Protein AF-A0A352RYG7-F1 (afdb_monomer_lite)

Structure (mmCIF, N/CA/C/O backbone):
data_AF-A0A352RYG7-F1
#
_entry.id   AF-A0A352RYG7-F1
#
loop_
_atom_site.group_PDB
_atom_site.id
_atom_site.type_symbol
_atom_site.label_atom_id
_atom_site.label_alt_id
_atom_site.label_comp_id
_atom_site.label_asym_id
_atom_site.label_entity_id
_atom_site.label_seq_id
_atom_site.pdbx_PDB_ins_code
_atom_site.Cartn_x
_atom_site.Cartn_y
_atom_site.Cartn_z
_atom_site.occupancy
_atom_site.B_iso_or_equiv
_atom_site.auth_seq_id
_atom_site.auth_comp_id
_atom_site.auth_asym_id
_atom_site.auth_atom_id
_atom_site.pdbx_PDB_model_num
ATOM 1 N N . ILE A 1 1 ? -10.561 -4.133 -9.720 1.00 83.88 1 ILE A N 1
ATOM 2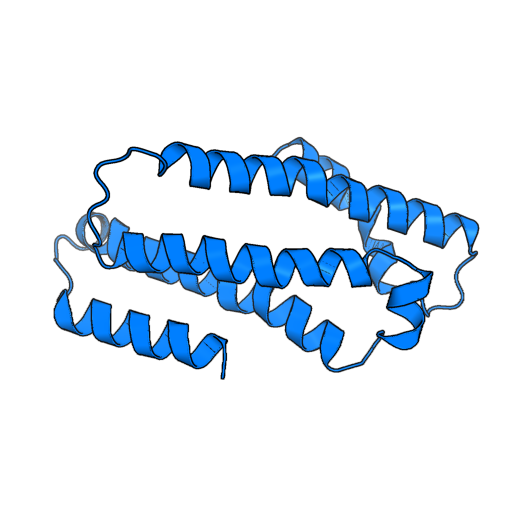 C CA . ILE A 1 1 ? -9.833 -5.382 -9.369 1.00 83.88 1 ILE A CA 1
ATOM 3 C C . ILE A 1 1 ? -9.574 -6.214 -10.618 1.00 83.88 1 ILE A C 1
ATOM 5 O O . ILE A 1 1 ? -8.413 -6.456 -10.894 1.00 83.88 1 ILE A O 1
ATOM 9 N N . LEU A 1 2 ? -10.599 -6.545 -11.417 1.00 92.12 2 LEU A N 1
ATOM 10 C CA . LEU A 1 2 ? -10.428 -7.303 -12.670 1.00 92.12 2 LEU A CA 1
ATOM 11 C C . LEU A 1 2 ? -9.387 -6.697 -13.625 1.00 92.12 2 LEU A C 1
ATOM 13 O O . LEU A 1 2 ? -8.491 -7.408 -14.052 1.00 92.12 2 LEU A O 1
ATOM 17 N N . ALA A 1 3 ? -9.433 -5.382 -13.876 1.00 91.56 3 ALA A N 1
ATOM 18 C CA . ALA A 1 3 ? -8.436 -4.710 -14.719 1.00 91.56 3 ALA A CA 1
ATOM 19 C C . ALA A 1 3 ? -6.991 -4.903 -14.213 1.00 91.56 3 ALA A C 1
ATOM 21 O O . ALA A 1 3 ? -6.107 -5.220 -14.996 1.00 91.56 3 ALA A O 1
ATOM 22 N N . ILE A 1 4 ? -6.764 -4.777 -12.898 1.00 93.19 4 ILE A N 1
ATOM 23 C CA . ILE A 1 4 ? -5.445 -5.000 -12.280 1.00 93.19 4 ILE A CA 1
ATOM 24 C C . ILE A 1 4 ? -5.043 -6.473 -12.409 1.00 93.19 4 ILE A C 1
ATOM 26 O O . ILE A 1 4 ? -3.912 -6.760 -12.775 1.00 93.19 4 ILE A O 1
ATOM 30 N N . GLY A 1 5 ? -5.966 -7.404 -12.147 1.00 93.88 5 GLY A N 1
ATOM 31 C CA . GLY A 1 5 ? -5.692 -8.839 -12.241 1.00 93.88 5 GLY A CA 1
ATOM 32 C C . GLY A 1 5 ? -5.321 -9.273 -13.658 1.00 93.88 5 GLY A C 1
ATOM 33 O O . GLY A 1 5 ? -4.336 -9.979 -13.831 1.00 93.88 5 GLY A O 1
ATOM 34 N N . VAL A 1 6 ? -6.029 -8.785 -14.679 1.00 93.25 6 VAL A N 1
ATOM 35 C CA . VAL A 1 6 ? -5.688 -9.075 -16.081 1.00 93.25 6 VAL A CA 1
ATOM 36 C C . VAL A 1 6 ? -4.349 -8.442 -16.457 1.00 93.25 6 VAL A C 1
ATOM 38 O O . VAL A 1 6 ? -3.496 -9.127 -17.005 1.00 93.25 6 VAL A O 1
ATOM 41 N N . LEU A 1 7 ? -4.115 -7.168 -16.127 1.00 92.69 7 LEU A N 1
ATOM 42 C CA . LEU A 1 7 ? -2.848 -6.500 -16.450 1.00 92.69 7 LEU A CA 1
ATOM 43 C C . LEU A 1 7 ? -1.645 -7.094 -15.704 1.00 92.69 7 LEU A C 1
ATOM 45 O O . LEU A 1 7 ? -0.537 -7.068 -16.232 1.00 92.69 7 LEU A O 1
ATOM 49 N N . SER A 1 8 ? -1.837 -7.666 -14.511 1.00 92.88 8 SER A N 1
ATOM 50 C CA . SER A 1 8 ? -0.737 -8.223 -13.711 1.00 92.88 8 SER A CA 1
ATOM 51 C C . SER A 1 8 ? 0.022 -9.363 -14.399 1.00 92.88 8 SER A C 1
ATOM 53 O O . SER A 1 8 ? 1.177 -9.612 -14.061 1.00 92.88 8 SER A O 1
ATOM 55 N N . VAL A 1 9 ? -0.572 -10.006 -15.411 1.00 94.50 9 VAL A N 1
ATOM 56 C CA . VAL A 1 9 ? 0.102 -11.060 -16.183 1.00 94.50 9 VAL A CA 1
ATOM 57 C C . VAL A 1 9 ? 1.029 -10.511 -17.266 1.00 94.50 9 VAL A C 1
ATOM 59 O O . VAL A 1 9 ? 1.730 -11.305 -17.872 1.00 94.50 9 VAL A O 1
ATOM 62 N N . VAL A 1 10 ? 1.049 -9.192 -17.522 1.00 94.25 10 VAL A N 1
ATOM 63 C CA . VAL A 1 10 ? 1.831 -8.530 -18.593 1.00 94.25 10 VAL A CA 1
ATOM 64 C C . VAL A 1 10 ? 2.725 -7.386 -18.098 1.00 94.25 10 VAL A C 1
ATOM 66 O O . VAL A 1 10 ? 3.015 -6.447 -18.839 1.00 94.25 10 VAL A O 1
ATOM 69 N N . VAL A 1 11 ? 3.173 -7.450 -16.840 1.00 96.69 11 VAL A N 1
ATOM 70 C CA . VAL A 1 11 ? 4.036 -6.411 -16.241 1.00 96.69 11 VAL A CA 1
ATOM 71 C C . VAL A 1 11 ? 5.351 -6.923 -15.665 1.00 96.69 11 VAL A C 1
ATOM 73 O O . VAL A 1 11 ? 6.233 -6.121 -15.406 1.00 96.69 11 VAL A O 1
ATOM 76 N N . TRP A 1 12 ? 5.534 -8.237 -15.520 1.00 95.69 12 TRP A N 1
ATOM 77 C CA . TRP A 1 12 ? 6.654 -8.834 -14.775 1.00 95.69 12 TRP A CA 1
ATOM 78 C C . TRP A 1 12 ? 8.050 -8.328 -15.185 1.00 95.69 12 TRP A C 1
ATOM 80 O O . TRP A 1 12 ? 8.941 -8.228 -14.343 1.00 95.69 12 TRP A O 1
ATOM 90 N N . ALA A 1 13 ? 8.254 -8.006 -16.468 1.00 95.75 13 ALA A N 1
ATOM 91 C CA . ALA A 1 13 ? 9.571 -7.658 -16.985 1.00 95.75 13 ALA A CA 1
ATOM 92 C C . ALA A 1 13 ? 10.062 -6.270 -16.535 1.00 95.75 13 ALA A C 1
ATOM 94 O O . ALA A 1 13 ? 11.226 -5.953 -16.776 1.00 95.75 13 ALA A O 1
ATOM 95 N N . HIS A 1 14 ? 9.248 -5.470 -15.828 1.00 96.56 14 HIS A N 1
ATOM 96 C CA . HIS A 1 14 ? 9.749 -4.244 -15.194 1.00 96.56 14 HIS A CA 1
ATOM 97 C C . HIS A 1 14 ? 10.833 -4.515 -14.141 1.00 96.56 14 HIS A C 1
ATOM 99 O O . HIS A 1 14 ? 11.660 -3.656 -13.884 1.00 96.56 14 HIS A O 1
ATOM 105 N N . HIS A 1 15 ? 10.912 -5.730 -13.588 1.00 96.25 15 HIS A N 1
ATOM 106 C CA . HIS A 1 15 ? 12.017 -6.132 -12.707 1.00 96.25 15 HIS A CA 1
ATOM 107 C C . HIS A 1 15 ? 13.308 -6.495 -13.458 1.00 96.25 15 HIS A C 1
ATOM 109 O O . HIS A 1 15 ? 14.293 -6.903 -12.847 1.00 96.25 15 HIS A O 1
ATOM 115 N N . MET A 1 16 ? 13.305 -6.402 -14.788 1.00 96.50 16 MET A N 1
ATOM 116 C CA . MET A 1 16 ? 14.401 -6.836 -15.650 1.00 96.50 16 MET A CA 1
ATOM 117 C C . MET A 1 16 ? 14.960 -5.688 -16.499 1.00 96.50 16 MET A C 1
ATOM 119 O O . MET A 1 16 ? 15.716 -5.950 -17.430 1.00 96.50 16 MET A O 1
ATOM 123 N N . PHE A 1 17 ? 14.620 -4.419 -16.234 1.00 95.44 17 PHE A N 1
ATOM 124 C CA . PHE A 1 17 ? 15.044 -3.300 -17.092 1.00 95.44 17 PHE A CA 1
ATOM 125 C C . PHE A 1 17 ? 16.569 -3.176 -17.237 1.00 95.44 17 PHE A C 1
ATOM 127 O O . PHE A 1 17 ? 17.054 -2.774 -18.293 1.00 95.44 17 PHE A O 1
ATOM 134 N N . VAL A 1 18 ? 17.333 -3.618 -16.234 1.00 95.50 18 VAL A N 1
ATOM 135 C CA . VAL A 1 18 ? 18.806 -3.657 -16.268 1.00 95.50 18 VAL A CA 1
ATOM 136 C C . VAL A 1 18 ? 19.398 -4.952 -16.843 1.00 95.50 18 VAL A C 1
ATOM 138 O O . VAL A 1 18 ? 20.614 -5.116 -16.859 1.00 95.50 18 VAL A O 1
ATOM 141 N N . SER A 1 19 ? 18.581 -5.883 -17.346 1.00 94.94 19 SER A N 1
ATOM 142 C CA . SER A 1 19 ? 19.054 -7.183 -17.851 1.00 94.94 19 SER A CA 1
ATOM 143 C C . SER A 1 19 ? 19.710 -7.123 -19.238 1.00 94.94 19 SER A C 1
ATOM 145 O O . SER A 1 19 ? 20.067 -8.165 -19.782 1.00 94.94 19 SER A O 1
ATOM 147 N N . GLY A 1 20 ? 19.786 -5.942 -19.862 1.00 92.50 20 GLY A N 1
ATOM 148 C CA . GLY A 1 20 ? 20.198 -5.785 -21.262 1.00 92.50 20 GLY A CA 1
ATOM 149 C C . GLY A 1 20 ? 19.097 -6.118 -22.278 1.00 92.50 20 GLY A C 1
ATOM 150 O O . GLY A 1 20 ? 19.399 -6.431 -23.429 1.00 92.50 20 GLY A O 1
ATOM 151 N N . MET A 1 21 ? 17.822 -6.089 -21.867 1.00 94.81 21 MET A N 1
ATOM 152 C CA . MET A 1 21 ? 16.694 -6.338 -22.771 1.00 94.81 21 MET A CA 1
ATOM 153 C C . MET A 1 21 ? 16.602 -5.302 -23.903 1.00 94.81 21 MET A C 1
ATOM 155 O O . MET A 1 21 ? 17.081 -4.176 -23.785 1.00 94.81 21 MET A O 1
ATOM 159 N N . ASN A 1 22 ? 15.925 -5.666 -24.996 1.00 94.56 22 ASN A N 1
ATOM 160 C CA . ASN A 1 22 ? 15.659 -4.734 -26.090 1.00 94.56 22 ASN A CA 1
ATOM 161 C C . ASN A 1 22 ? 14.887 -3.490 -25.576 1.00 94.56 22 ASN A C 1
ATOM 163 O O . ASN A 1 22 ? 13.850 -3.663 -24.930 1.00 94.56 22 ASN A O 1
ATOM 167 N N . PRO A 1 23 ? 15.314 -2.251 -25.897 1.00 92.31 23 PRO A N 1
ATOM 168 C CA . PRO A 1 23 ? 14.667 -1.036 -25.394 1.00 92.31 23 PRO A CA 1
ATOM 169 C C . PRO A 1 23 ? 13.172 -0.915 -25.717 1.00 92.31 23 PRO A C 1
ATOM 171 O O . PRO A 1 23 ? 12.402 -0.484 -24.863 1.00 92.31 23 PRO A O 1
ATOM 174 N N . TYR A 1 24 ? 12.726 -1.329 -26.909 1.00 93.69 24 TYR A N 1
ATOM 175 C CA . TYR A 1 24 ? 11.301 -1.291 -27.271 1.00 93.69 24 TYR A CA 1
ATOM 176 C C . TYR A 1 24 ? 10.467 -2.227 -26.397 1.00 93.69 24 TYR A C 1
ATOM 178 O O . TYR A 1 24 ? 9.341 -1.900 -26.025 1.00 93.69 24 TYR A O 1
ATOM 186 N N . PHE A 1 25 ? 11.041 -3.371 -26.031 1.00 93.31 25 PHE A N 1
ATOM 187 C CA . PHE A 1 25 ? 10.421 -4.301 -25.097 1.00 93.31 25 PHE A CA 1
ATOM 188 C C . PHE A 1 25 ? 10.347 -3.693 -23.690 1.00 93.31 25 PHE A C 1
ATOM 190 O O . PHE A 1 25 ? 9.291 -3.735 -23.063 1.00 93.31 25 PHE A O 1
ATOM 197 N N . GLY A 1 26 ? 11.414 -3.024 -23.241 1.00 93.88 26 GLY A N 1
ATOM 198 C CA . GLY A 1 26 ? 11.415 -2.262 -21.989 1.00 93.88 26 GLY A CA 1
ATOM 199 C C . GLY A 1 26 ? 10.321 -1.191 -21.946 1.00 93.88 26 GLY A C 1
ATOM 200 O O . GLY A 1 26 ? 9.549 -1.140 -20.991 1.00 93.88 26 GLY A O 1
ATOM 201 N N . PHE A 1 27 ? 10.177 -0.384 -23.002 1.00 94.00 27 PHE A N 1
ATOM 202 C CA . PHE A 1 27 ? 9.130 0.645 -23.073 1.00 94.00 27 PHE A CA 1
ATOM 203 C C . PHE A 1 27 ? 7.709 0.073 -23.106 1.00 94.00 27 PHE A C 1
ATOM 205 O O . PHE A 1 27 ? 6.800 0.670 -22.522 1.00 94.00 27 PHE A O 1
ATOM 212 N N . PHE A 1 28 ? 7.504 -1.087 -23.737 1.00 95.31 28 PHE A N 1
ATOM 213 C CA . PHE A 1 28 ? 6.223 -1.789 -23.676 1.00 95.31 28 PHE A CA 1
ATOM 214 C C . PHE A 1 28 ? 5.861 -2.141 -22.225 1.00 95.31 28 PHE A C 1
ATOM 216 O O . PHE A 1 28 ? 4.785 -1.760 -21.760 1.00 95.31 28 PHE A O 1
ATOM 223 N N . PHE A 1 29 ? 6.777 -2.774 -21.484 1.00 96.31 29 PHE A N 1
ATOM 224 C CA . PHE A 1 29 ? 6.547 -3.146 -20.082 1.00 96.31 29 PHE A CA 1
ATOM 225 C C . PHE A 1 29 ? 6.445 -1.946 -19.141 1.00 96.31 29 PHE A C 1
ATOM 227 O O . PHE A 1 29 ? 5.664 -1.981 -18.189 1.00 96.31 29 PHE A O 1
ATOM 234 N N . ALA A 1 30 ? 7.180 -0.868 -19.410 1.00 96.44 30 ALA A N 1
ATOM 235 C CA . ALA A 1 30 ? 7.024 0.394 -18.693 1.00 96.44 30 ALA A CA 1
ATOM 236 C C . ALA A 1 30 ? 5.601 0.937 -18.852 1.00 96.44 30 ALA A C 1
ATOM 238 O O . ALA A 1 30 ? 4.926 1.256 -17.875 1.00 96.44 30 ALA A O 1
ATOM 239 N N . THR A 1 31 ? 5.105 0.965 -20.090 1.00 95.75 31 THR A N 1
ATOM 240 C CA . THR A 1 31 ? 3.758 1.453 -20.394 1.00 95.75 31 THR A CA 1
ATOM 241 C C . THR A 1 31 ? 2.688 0.604 -19.709 1.00 95.75 31 THR A C 1
ATOM 243 O O . THR A 1 31 ? 1.818 1.151 -19.030 1.00 95.75 31 THR A O 1
ATOM 246 N N . THR A 1 32 ? 2.749 -0.727 -19.827 1.00 95.25 32 THR A N 1
ATOM 247 C CA . THR A 1 32 ? 1.758 -1.612 -19.188 1.00 95.25 32 THR A CA 1
ATOM 248 C C . THR A 1 32 ? 1.808 -1.523 -17.662 1.00 95.25 32 THR A C 1
ATOM 250 O O . THR A 1 32 ? 0.755 -1.500 -17.022 1.00 95.25 32 THR A O 1
ATOM 253 N N . THR A 1 33 ? 3.001 -1.392 -17.075 1.00 96.75 33 THR A N 1
ATOM 254 C CA . THR A 1 33 ? 3.188 -1.205 -15.626 1.00 96.75 33 THR A CA 1
ATOM 255 C C . THR A 1 33 ? 2.573 0.109 -15.147 1.00 96.75 33 THR A C 1
ATOM 257 O O . THR A 1 33 ? 1.812 0.115 -14.180 1.00 96.75 33 THR A O 1
ATOM 260 N N . LEU A 1 34 ? 2.816 1.217 -15.851 1.00 96.38 34 LEU A N 1
ATOM 261 C CA . LEU A 1 34 ? 2.267 2.525 -15.484 1.00 96.38 34 LEU A CA 1
ATOM 262 C C . LEU A 1 34 ? 0.740 2.590 -15.649 1.00 96.38 34 LEU A C 1
ATOM 264 O O . LEU A 1 34 ? 0.071 3.250 -14.855 1.00 96.38 34 LEU A O 1
ATOM 268 N N . ILE A 1 35 ? 0.155 1.857 -16.603 1.00 96.25 35 ILE A N 1
ATOM 269 C CA . ILE A 1 35 ? -1.309 1.774 -16.753 1.00 96.25 35 ILE A CA 1
ATOM 270 C C . ILE A 1 35 ? -1.973 1.172 -15.503 1.00 96.25 35 ILE A C 1
ATOM 272 O O . ILE A 1 35 ? -3.079 1.594 -15.159 1.00 96.25 35 ILE A O 1
ATOM 276 N N . ILE A 1 36 ? -1.318 0.257 -14.771 1.00 96.31 36 ILE A N 1
ATOM 277 C CA . ILE A 1 36 ? -1.858 -0.311 -13.514 1.00 96.31 36 ILE A CA 1
ATOM 278 C C . ILE A 1 36 ? -2.089 0.772 -12.446 1.00 96.31 36 ILE A C 1
ATOM 280 O O . ILE A 1 36 ? -2.977 0.622 -11.593 1.00 96.31 36 ILE A O 1
ATOM 284 N N . ALA A 1 37 ? -1.361 1.890 -12.505 1.00 95.62 37 ALA A N 1
ATOM 285 C CA . ALA A 1 37 ? -1.548 2.996 -11.575 1.00 95.62 37 ALA A CA 1
ATOM 286 C C . ALA A 1 37 ? -2.953 3.610 -11.672 1.00 95.62 37 ALA A C 1
ATOM 288 O O . ALA A 1 37 ? -3.507 4.001 -10.649 1.00 95.62 37 ALA A O 1
ATOM 289 N N . VAL A 1 38 ? -3.580 3.625 -12.854 1.00 96.38 38 VAL A N 1
ATOM 290 C CA . VAL A 1 38 ? -4.909 4.230 -13.068 1.00 96.38 38 VAL A CA 1
ATOM 291 C C . VAL A 1 38 ? -6.018 3.525 -12.269 1.00 96.38 38 VAL A C 1
ATOM 293 O O . VAL A 1 38 ? -6.635 4.167 -11.415 1.00 96.38 38 VAL A O 1
ATOM 296 N N . PRO A 1 39 ? -6.292 2.214 -12.452 1.00 96.56 39 PRO A N 1
ATOM 297 C CA . PRO A 1 39 ? -7.310 1.526 -11.661 1.00 96.56 39 PRO A CA 1
ATOM 298 C C . PRO A 1 39 ? -6.958 1.466 -10.169 1.00 96.56 39 PRO A C 1
ATOM 300 O O . PRO A 1 39 ? -7.859 1.371 -9.334 1.00 96.56 39 PRO A O 1
ATOM 303 N N . THR A 1 40 ? -5.671 1.524 -9.818 1.00 96.50 40 THR A N 1
ATOM 304 C CA . THR A 1 40 ? -5.222 1.588 -8.421 1.00 96.50 40 THR A CA 1
ATOM 305 C C . THR A 1 40 ? -5.550 2.943 -7.794 1.00 96.50 40 THR A C 1
ATOM 307 O O . THR A 1 40 ? -6.144 2.979 -6.716 1.00 96.50 40 THR A O 1
ATOM 310 N N . ALA A 1 41 ? -5.269 4.045 -8.491 1.00 95.81 41 ALA A N 1
ATOM 311 C CA . ALA A 1 41 ? -5.606 5.396 -8.059 1.00 95.81 41 ALA A CA 1
ATOM 312 C C . ALA A 1 41 ? -7.120 5.571 -7.904 1.00 95.81 41 ALA A C 1
ATOM 314 O O . ALA A 1 41 ? -7.566 6.090 -6.887 1.00 95.81 41 ALA A O 1
ATOM 315 N N . ILE A 1 42 ? -7.926 5.054 -8.841 1.00 97.38 42 ILE A N 1
ATOM 316 C CA . ILE A 1 42 ? -9.396 5.085 -8.734 1.00 97.38 42 ILE A CA 1
ATOM 317 C C . ILE A 1 42 ? -9.873 4.428 -7.429 1.00 97.38 42 ILE A C 1
ATOM 319 O O . ILE A 1 42 ? -10.756 4.965 -6.764 1.00 97.38 42 ILE A O 1
ATOM 323 N N . LYS A 1 43 ? -9.278 3.299 -7.011 1.00 96.06 43 LYS A N 1
ATOM 324 C CA . LYS A 1 43 ? -9.618 2.680 -5.716 1.00 96.06 43 LYS A CA 1
ATOM 325 C C . LYS A 1 43 ? -9.291 3.601 -4.541 1.00 96.06 43 LYS A C 1
ATOM 327 O O . LYS A 1 43 ? -10.123 3.737 -3.650 1.00 96.06 43 LYS A O 1
ATOM 332 N N . VAL A 1 44 ? -8.112 4.225 -4.551 1.00 96.75 44 VAL A N 1
ATOM 333 C CA . VAL A 1 44 ? -7.698 5.170 -3.504 1.00 96.75 44 VAL A CA 1
ATOM 334 C C . VAL A 1 44 ? -8.653 6.360 -3.442 1.00 96.75 44 VAL A C 1
ATOM 336 O O . VAL A 1 44 ? -9.141 6.684 -2.361 1.00 96.75 44 VAL A O 1
ATOM 339 N N . TYR A 1 45 ? -8.989 6.961 -4.586 1.00 96.94 45 TYR A N 1
ATOM 340 C CA . TYR A 1 45 ? -9.960 8.053 -4.652 1.00 96.94 45 TYR A CA 1
ATOM 341 C C . TYR A 1 45 ? -11.326 7.636 -4.122 1.00 96.94 45 TYR A C 1
ATOM 343 O O . TYR A 1 45 ? -11.904 8.366 -3.325 1.00 96.94 45 TYR A O 1
ATOM 351 N N . ASN A 1 46 ? -11.817 6.452 -4.489 1.00 97.88 46 ASN A N 1
ATOM 352 C CA . ASN A 1 46 ? -13.086 5.948 -3.969 1.00 97.88 46 ASN A CA 1
ATOM 353 C C . ASN A 1 46 ? -13.068 5.829 -2.439 1.00 97.88 46 ASN A C 1
ATOM 355 O O . ASN A 1 46 ? -14.043 6.214 -1.798 1.00 97.88 46 ASN A O 1
ATOM 359 N N . TRP A 1 47 ? -11.974 5.350 -1.836 1.00 97.44 47 TRP A N 1
ATOM 360 C CA . TRP A 1 47 ? -11.848 5.304 -0.374 1.00 97.44 47 TRP A CA 1
ATOM 361 C C . TRP A 1 47 ? -11.855 6.702 0.249 1.00 97.44 47 TRP A C 1
ATOM 363 O O . TRP A 1 47 ? -12.607 6.939 1.189 1.00 97.44 47 TRP A O 1
ATOM 373 N N . VAL A 1 48 ? -11.075 7.638 -0.296 1.00 97.19 48 VAL A N 1
ATOM 374 C CA . VAL A 1 48 ? -10.999 9.016 0.220 1.00 97.19 48 VAL A CA 1
ATOM 375 C C . VAL A 1 48 ? -12.342 9.737 0.087 1.00 97.19 48 VAL A C 1
ATOM 377 O O . VAL A 1 48 ? -12.788 10.366 1.040 1.00 97.19 48 VAL A O 1
ATOM 380 N N . ILE A 1 49 ? -13.021 9.605 -1.053 1.00 97.62 49 ILE A N 1
ATOM 381 C CA . ILE A 1 49 ? -14.342 10.207 -1.286 1.00 97.62 49 ILE A CA 1
ATOM 382 C C . ILE A 1 49 ? -15.400 9.576 -0.374 1.00 97.62 49 ILE A C 1
ATOM 384 O O . ILE A 1 49 ? -16.271 10.286 0.108 1.00 97.62 49 ILE A O 1
ATOM 388 N N . THR A 1 50 ? -15.307 8.276 -0.077 1.00 97.81 50 THR A N 1
ATOM 389 C CA . THR A 1 50 ? -16.210 7.619 0.890 1.00 97.81 50 THR A CA 1
ATOM 390 C C . THR A 1 50 ? -16.057 8.200 2.300 1.00 97.81 50 THR A C 1
ATOM 392 O O . THR A 1 50 ? -17.029 8.269 3.045 1.00 97.81 50 THR A O 1
ATOM 395 N N . LEU A 1 51 ? -14.844 8.614 2.676 1.00 97.00 51 LEU A N 1
ATOM 396 C CA . LEU A 1 51 ? -14.570 9.264 3.961 1.00 97.00 51 LEU A CA 1
ATOM 397 C C . LEU A 1 51 ? -14.914 10.763 3.949 1.00 97.00 51 LEU A C 1
ATOM 399 O O . LEU A 1 51 ? -15.141 11.358 5.002 1.00 97.00 51 LEU A O 1
ATOM 403 N N . TRP A 1 52 ? -14.943 11.395 2.775 1.00 97.25 52 TRP A N 1
ATOM 404 C CA . TRP A 1 52 ? -15.219 12.820 2.640 1.00 97.25 52 TRP A CA 1
ATOM 405 C C . TRP A 1 52 ? -16.656 13.146 3.060 1.00 97.25 52 TRP A C 1
ATOM 407 O O . TRP A 1 52 ? -17.605 12.522 2.601 1.00 97.25 52 TRP A O 1
ATOM 417 N N . GLN A 1 53 ? -16.801 14.135 3.948 1.00 96.38 53 GLN A N 1
ATOM 418 C CA . GLN A 1 53 ? -18.072 14.497 4.597 1.00 96.38 53 GLN A CA 1
ATOM 419 C C . GLN A 1 53 ? -18.731 13.356 5.400 1.00 96.38 53 GLN A C 1
ATOM 421 O O . GLN A 1 53 ? -19.912 13.440 5.732 1.00 96.38 53 GLN A O 1
ATOM 426 N N . GLY A 1 54 ? -17.977 12.306 5.740 1.00 94.88 54 GLY A N 1
ATOM 427 C CA . GLY A 1 54 ? -18.441 11.244 6.627 1.00 94.88 54 GLY A CA 1
ATOM 428 C C . GLY A 1 54 ? -18.338 11.622 8.107 1.00 94.88 54 GLY A C 1
ATOM 429 O O . GLY A 1 54 ? -17.496 12.427 8.504 1.00 94.88 54 GLY A O 1
ATOM 430 N N . ASP A 1 55 ? -19.158 10.979 8.937 1.00 97.19 55 ASP A N 1
ATOM 431 C CA . ASP A 1 55 ? -19.022 11.000 10.397 1.00 97.19 55 ASP A CA 1
ATOM 432 C C . ASP A 1 55 ? -18.016 9.921 10.837 1.00 97.19 5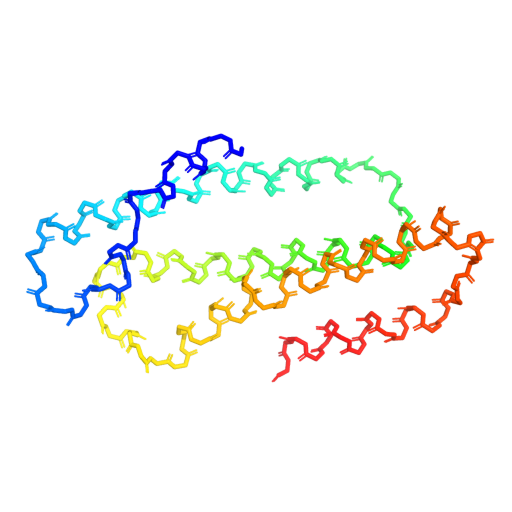5 ASP A C 1
ATOM 434 O O . ASP A 1 55 ? -18.353 8.754 11.059 1.00 97.19 55 ASP A O 1
ATOM 438 N N . ILE A 1 56 ? -16.729 10.277 10.825 1.00 97.25 56 ILE A N 1
ATOM 439 C CA . ILE A 1 56 ? -15.640 9.315 11.019 1.00 97.25 56 ILE A CA 1
ATOM 440 C C . ILE A 1 56 ? -15.377 9.100 12.512 1.00 97.25 56 ILE A C 1
ATOM 442 O O . ILE A 1 56 ? -14.791 9.939 13.195 1.00 97.25 56 ILE A O 1
ATOM 446 N N . HIS A 1 57 ? -15.684 7.899 12.999 1.00 96.75 57 HIS A N 1
ATOM 447 C CA . HIS A 1 57 ? -15.247 7.449 14.318 1.00 96.75 57 HIS A CA 1
ATOM 448 C C . HIS A 1 57 ? -13.836 6.843 14.271 1.00 96.75 57 HIS A C 1
ATOM 450 O O . HIS A 1 57 ? -13.621 5.755 13.725 1.00 96.75 57 HIS A O 1
ATOM 456 N N . PHE A 1 58 ? -12.875 7.507 14.921 1.00 96.62 58 PHE A N 1
ATOM 457 C CA . PHE A 1 58 ? -11.474 7.071 15.033 1.00 96.62 58 PHE A CA 1
ATOM 458 C C . PHE A 1 58 ? -11.275 5.909 16.024 1.00 96.62 58 PHE A C 1
ATOM 460 O O . PHE A 1 58 ? -10.570 6.012 17.036 1.00 96.62 58 PHE A O 1
ATOM 467 N N . SER A 1 59 ? -11.916 4.782 15.725 1.00 97.56 59 SER A N 1
ATOM 468 C CA . SER A 1 59 ? -11.649 3.476 16.333 1.00 97.56 59 SER A CA 1
ATOM 469 C C . SER A 1 59 ? -10.294 2.917 15.876 1.00 97.56 59 SER A C 1
ATOM 471 O O . SER A 1 59 ? -9.771 3.322 14.837 1.00 97.56 59 SER A O 1
ATOM 473 N N . VAL A 1 60 ? -9.726 1.957 16.617 1.00 98.19 60 VAL A N 1
ATOM 474 C CA . VAL A 1 60 ? -8.439 1.322 16.260 1.00 98.19 60 VAL A CA 1
ATOM 475 C C . VAL A 1 60 ? -8.419 0.774 14.817 1.00 98.19 60 VAL A C 1
ATOM 477 O O . VAL A 1 60 ? -7.473 1.090 14.097 1.00 98.19 60 VAL A O 1
ATOM 480 N N . PRO A 1 61 ? -9.447 0.052 14.318 1.00 98.19 61 PRO A N 1
ATOM 481 C CA . PRO A 1 61 ? -9.484 -0.367 12.914 1.00 98.19 61 PRO A CA 1
ATOM 482 C C . PRO A 1 61 ? -9.452 0.795 11.914 1.00 98.19 61 PRO A C 1
ATOM 484 O O . PRO A 1 61 ? -8.774 0.700 10.892 1.00 98.19 61 PRO A O 1
ATOM 487 N N . MET A 1 62 ? -10.157 1.896 12.207 1.00 98.25 62 MET A N 1
ATOM 488 C CA . MET A 1 62 ? -10.191 3.075 11.333 1.00 98.25 62 MET A CA 1
ATOM 489 C C . MET A 1 62 ? -8.819 3.758 11.263 1.00 98.25 62 MET A C 1
ATOM 491 O O . MET A 1 62 ? -8.396 4.172 10.186 1.00 98.25 62 MET A O 1
ATOM 495 N N . LEU A 1 63 ? -8.089 3.812 12.382 1.00 98.44 63 LEU A N 1
ATOM 496 C CA . LEU A 1 63 ? -6.716 4.322 12.408 1.00 98.44 63 LEU A CA 1
ATOM 497 C C . LEU A 1 63 ? -5.804 3.517 11.468 1.00 98.44 63 LEU A C 1
ATOM 499 O O . LEU A 1 63 ? -5.137 4.100 10.613 1.00 98.44 63 LEU A O 1
ATOM 503 N N . PHE A 1 64 ? -5.835 2.183 11.553 1.00 98.56 64 PHE A N 1
ATOM 504 C CA . PHE A 1 64 ? -5.075 1.311 10.650 1.00 98.56 64 PHE A CA 1
ATOM 505 C C . PHE A 1 64 ? -5.501 1.450 9.180 1.00 98.56 64 PHE A C 1
ATOM 507 O O . PHE A 1 64 ? -4.643 1.453 8.298 1.00 98.56 64 PHE A O 1
ATOM 514 N N . ALA A 1 65 ? -6.798 1.613 8.899 1.00 98.31 65 ALA A N 1
ATOM 515 C CA . ALA A 1 65 ? -7.299 1.809 7.538 1.00 98.31 65 ALA A CA 1
ATOM 516 C C . ALA A 1 65 ? -6.805 3.128 6.914 1.00 98.31 65 ALA A C 1
ATOM 518 O O . ALA A 1 65 ? -6.371 3.144 5.762 1.00 98.31 65 ALA A O 1
ATOM 519 N N . ILE A 1 66 ? -6.813 4.225 7.676 1.00 97.69 66 ILE A N 1
ATOM 520 C CA . ILE A 1 66 ? -6.303 5.525 7.213 1.00 97.69 66 ILE A CA 1
ATOM 521 C C . ILE A 1 66 ? -4.778 5.478 7.040 1.00 97.69 66 ILE A C 1
ATOM 523 O O . ILE A 1 66 ? -4.253 5.965 6.036 1.00 97.69 66 ILE A O 1
ATOM 527 N N . ALA A 1 67 ? -4.060 4.840 7.969 1.00 97.88 67 ALA A N 1
ATOM 528 C CA . ALA A 1 67 ? -2.618 4.639 7.854 1.00 97.88 67 ALA A CA 1
ATOM 529 C C . ALA A 1 67 ? -2.238 3.790 6.631 1.00 97.88 67 ALA A C 1
ATOM 531 O O . ALA A 1 67 ? -1.258 4.101 5.950 1.00 97.88 67 ALA A O 1
ATOM 532 N N . PHE A 1 68 ? -3.033 2.767 6.304 1.00 98.00 68 PHE A N 1
ATOM 533 C CA . PHE A 1 68 ? -2.895 2.021 5.056 1.00 98.00 68 PHE A CA 1
ATOM 534 C C . PHE A 1 68 ? -3.029 2.939 3.838 1.00 98.00 68 PHE A C 1
ATOM 536 O O . PHE A 1 68 ? -2.157 2.911 2.979 1.00 98.00 68 PHE A O 1
ATOM 543 N N . ILE A 1 69 ? -4.067 3.782 3.765 1.00 97.69 69 ILE A N 1
ATOM 544 C CA . ILE A 1 69 ? -4.239 4.708 2.630 1.00 97.69 69 ILE A CA 1
ATOM 545 C C . ILE A 1 69 ? -3.003 5.607 2.485 1.00 97.69 69 ILE A C 1
ATOM 547 O O . ILE A 1 69 ? -2.484 5.760 1.382 1.00 97.69 69 ILE A O 1
ATOM 551 N N . SER A 1 70 ? -2.498 6.156 3.592 1.00 96.44 70 SER A N 1
ATOM 552 C CA . SER A 1 70 ? -1.305 7.011 3.602 1.00 96.44 70 SER A CA 1
ATOM 553 C C . SER A 1 70 ? -0.051 6.281 3.096 1.00 96.44 70 SER A C 1
ATOM 555 O O . SER A 1 70 ? 0.562 6.713 2.117 1.00 96.44 70 SER A O 1
ATOM 557 N N . THR A 1 71 ? 0.305 5.159 3.723 1.00 97.00 71 THR A N 1
ATOM 558 C CA . THR A 1 71 ? 1.514 4.382 3.389 1.00 97.00 71 THR A CA 1
ATOM 559 C C . THR A 1 71 ? 1.450 3.786 1.982 1.00 97.00 71 THR A C 1
ATOM 561 O O . THR A 1 71 ? 2.450 3.805 1.261 1.00 97.00 71 THR A O 1
ATOM 564 N N . PHE A 1 72 ? 0.265 3.350 1.544 1.00 97.56 72 PHE A N 1
ATOM 565 C CA . PHE A 1 72 ? 0.044 2.796 0.211 1.00 97.56 72 PHE A CA 1
ATOM 566 C C . PHE A 1 72 ? 0.177 3.857 -0.879 1.00 97.56 72 PHE A C 1
ATOM 568 O O . PHE A 1 72 ? 0.761 3.582 -1.924 1.00 97.56 72 PHE A O 1
ATOM 575 N N . VAL A 1 73 ? -0.319 5.077 -0.648 1.00 97.25 73 VAL A N 1
ATOM 576 C CA . VAL A 1 73 ? -0.135 6.189 -1.593 1.00 97.25 73 VAL A CA 1
ATOM 577 C C . VAL A 1 73 ? 1.337 6.574 -1.688 1.00 97.25 73 VAL A C 1
ATOM 579 O O . VAL A 1 73 ? 1.855 6.684 -2.795 1.00 97.25 73 VAL A O 1
ATOM 582 N N . ILE A 1 74 ? 2.032 6.721 -0.558 1.00 96.25 74 ILE A N 1
ATOM 583 C CA . ILE A 1 74 ? 3.454 7.094 -0.550 1.00 96.25 74 ILE A CA 1
ATOM 584 C C . ILE A 1 74 ? 4.306 6.028 -1.254 1.00 96.25 74 ILE A C 1
ATOM 586 O O . ILE A 1 74 ? 5.083 6.361 -2.148 1.00 96.25 74 ILE A O 1
ATOM 590 N N . GLY A 1 75 ? 4.116 4.747 -0.923 1.00 96.69 75 GLY A N 1
ATOM 591 C CA . GLY A 1 75 ? 4.797 3.644 -1.609 1.00 96.69 75 GLY A CA 1
ATOM 592 C C . GLY A 1 75 ? 4.387 3.505 -3.081 1.00 96.69 75 GLY A C 1
ATOM 593 O O . GLY A 1 75 ? 5.217 3.216 -3.938 1.00 96.69 75 GLY A O 1
ATOM 594 N N . GLY A 1 76 ? 3.121 3.755 -3.411 1.00 96.81 76 GLY A N 1
ATOM 595 C CA . GLY A 1 76 ? 2.625 3.714 -4.786 1.00 96.81 76 GLY A CA 1
ATOM 596 C C . GLY A 1 76 ? 3.237 4.800 -5.671 1.00 96.81 76 GLY A C 1
ATOM 597 O O . GLY A 1 76 ? 3.611 4.521 -6.810 1.00 96.81 76 GLY A O 1
ATOM 598 N N . LEU A 1 77 ? 3.403 6.018 -5.143 1.00 96.75 77 LEU A N 1
ATOM 599 C CA . LEU A 1 77 ? 4.025 7.132 -5.862 1.00 96.75 77 LEU A CA 1
ATOM 600 C C . LEU A 1 77 ? 5.488 6.843 -6.211 1.00 96.75 77 LEU A C 1
ATOM 602 O O . LEU A 1 77 ? 5.904 7.134 -7.331 1.00 96.75 77 LEU A O 1
ATOM 606 N N . THR A 1 78 ? 6.258 6.220 -5.311 1.00 97.56 78 THR A N 1
ATOM 607 C CA . THR A 1 78 ? 7.645 5.823 -5.619 1.00 97.56 78 THR A CA 1
ATOM 608 C C . THR A 1 78 ? 7.710 4.745 -6.704 1.00 97.56 78 THR A C 1
ATOM 610 O O . THR A 1 78 ? 8.638 4.741 -7.511 1.00 97.56 78 THR A O 1
ATOM 613 N N . GLY A 1 79 ? 6.682 3.898 -6.813 1.00 96.62 79 GLY A N 1
ATOM 614 C CA . GLY A 1 79 ? 6.562 2.899 -7.878 1.00 96.62 79 GLY A CA 1
ATOM 615 C C . GLY A 1 79 ? 6.395 3.496 -9.274 1.00 96.62 79 GLY A C 1
ATOM 616 O O . GLY A 1 79 ? 6.801 2.875 -10.250 1.00 96.62 79 GLY A O 1
ATOM 617 N N . LEU A 1 80 ? 5.867 4.720 -9.392 1.00 96.25 80 LEU A N 1
ATOM 618 C CA . LEU A 1 80 ? 5.772 5.413 -10.684 1.00 96.25 80 LEU A CA 1
ATOM 619 C C . LEU A 1 80 ? 7.152 5.773 -11.248 1.00 96.25 80 LEU A C 1
ATOM 621 O O . LEU A 1 80 ? 7.326 5.786 -12.465 1.00 96.25 80 LEU A O 1
ATOM 625 N N . PHE A 1 81 ? 8.134 6.027 -10.376 1.00 96.50 81 PHE A N 1
ATOM 626 C CA . PHE A 1 81 ? 9.523 6.243 -10.784 1.00 96.50 81 PHE A CA 1
ATOM 627 C C . PHE A 1 81 ? 10.148 4.935 -11.279 1.00 96.50 81 PHE A C 1
ATOM 629 O O . PHE A 1 81 ? 10.713 4.907 -12.367 1.00 96.50 81 PHE A O 1
ATOM 636 N N . LEU A 1 82 ? 9.978 3.840 -10.530 1.00 97.19 82 LEU A N 1
ATOM 637 C CA . LEU A 1 82 ? 10.511 2.517 -10.893 1.00 97.19 82 LEU A CA 1
ATOM 638 C C . LEU A 1 82 ? 9.801 1.885 -12.104 1.00 97.19 82 LEU A C 1
ATOM 640 O O . LEU A 1 82 ? 10.368 1.062 -12.811 1.00 97.19 82 LEU A O 1
ATOM 644 N N . GLY A 1 83 ? 8.569 2.301 -12.402 1.00 95.69 83 GLY A N 1
ATOM 645 C CA . GLY A 1 83 ? 7.864 1.908 -13.624 1.00 95.69 83 GLY A CA 1
ATOM 646 C C . GLY A 1 83 ? 8.426 2.541 -14.903 1.00 95.69 83 GLY A C 1
ATOM 647 O O . GLY A 1 83 ? 8.019 2.151 -15.997 1.00 95.69 83 GLY A O 1
ATOM 648 N N . ASN A 1 84 ? 9.336 3.515 -14.796 1.00 95.06 84 ASN A N 1
ATOM 649 C CA . ASN A 1 84 ? 9.954 4.190 -15.933 1.00 95.06 84 ASN A CA 1
ATOM 650 C C . ASN A 1 84 ? 11.378 3.672 -16.173 1.00 95.06 84 ASN A C 1
ATOM 652 O O . ASN A 1 84 ? 12.254 3.861 -15.338 1.00 95.06 84 ASN A O 1
ATOM 656 N N . VAL A 1 85 ? 11.636 3.115 -17.359 1.00 93.62 85 VAL A N 1
ATOM 657 C CA . VAL A 1 85 ? 12.939 2.525 -17.731 1.00 93.62 85 VAL A CA 1
ATOM 658 C C . VAL A 1 85 ? 14.109 3.493 -17.523 1.00 93.62 85 VAL A C 1
ATOM 660 O O . VAL A 1 85 ? 15.139 3.104 -16.982 1.00 93.62 85 VAL A O 1
ATOM 663 N N . SER A 1 86 ? 13.973 4.760 -17.924 1.00 92.81 86 SER A N 1
ATOM 664 C CA . SER A 1 86 ? 15.064 5.742 -17.832 1.00 92.81 86 SER A CA 1
ATOM 665 C C . SER A 1 86 ? 15.405 6.123 -16.391 1.00 92.81 86 SER A C 1
ATOM 667 O O . SER A 1 86 ? 16.530 6.540 -16.122 1.00 92.81 86 SER A O 1
ATOM 669 N N . VAL A 1 87 ? 14.443 5.988 -15.478 1.00 95.62 87 VAL A N 1
ATOM 670 C CA . VAL A 1 87 ? 14.599 6.308 -14.055 1.00 95.62 87 VAL A CA 1
ATOM 671 C C . VAL A 1 87 ? 14.982 5.066 -13.249 1.00 95.62 87 VAL A C 1
ATOM 673 O O . VAL A 1 87 ? 15.768 5.170 -12.313 1.00 95.62 87 VAL A O 1
ATOM 676 N N . ASP A 1 88 ? 14.482 3.893 -13.629 1.00 96.19 88 ASP A N 1
ATOM 677 C CA . ASP A 1 88 ? 14.771 2.634 -12.949 1.00 96.19 88 ASP A CA 1
ATOM 678 C C . ASP A 1 88 ? 16.223 2.188 -13.140 1.00 96.19 88 ASP A C 1
ATOM 680 O O . ASP A 1 88 ? 16.844 1.756 -12.179 1.00 96.19 88 ASP A O 1
ATOM 684 N N . ILE A 1 89 ? 16.823 2.377 -14.322 1.00 94.50 89 ILE A N 1
ATOM 685 C CA . ILE A 1 89 ? 18.223 1.980 -14.577 1.00 94.50 89 ILE A CA 1
ATOM 686 C C . ILE A 1 89 ? 19.202 2.480 -13.490 1.00 94.50 89 ILE A C 1
ATOM 688 O O . ILE A 1 89 ? 19.940 1.654 -12.951 1.00 94.50 89 ILE A O 1
ATOM 692 N N . PRO A 1 90 ? 19.236 3.781 -13.127 1.00 96.25 90 PRO A N 1
ATOM 693 C CA . PRO A 1 90 ? 20.106 4.261 -12.051 1.00 96.25 90 PRO A CA 1
ATOM 694 C C . PRO A 1 90 ? 19.612 3.931 -10.630 1.00 96.25 90 PRO A C 1
ATOM 696 O O . PRO A 1 90 ? 20.403 4.013 -9.692 1.00 96.25 90 PR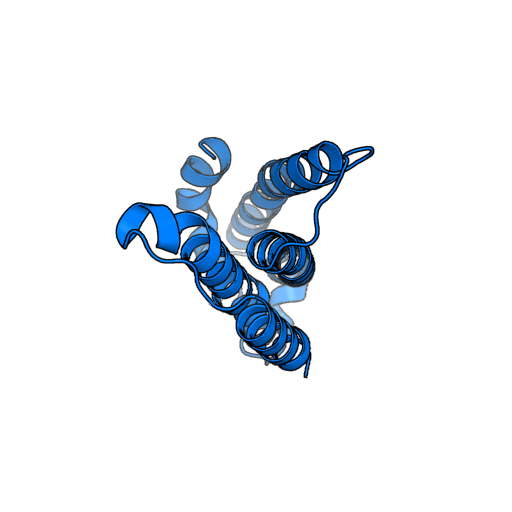O A O 1
ATOM 699 N N . LEU A 1 91 ? 18.332 3.591 -10.438 1.00 97.50 91 LEU A N 1
ATOM 700 C CA . LEU A 1 91 ? 17.757 3.269 -9.122 1.00 97.50 91 LEU A CA 1
ATOM 701 C C . LEU A 1 91 ? 17.749 1.768 -8.812 1.00 97.50 91 LEU A C 1
ATOM 703 O O . LEU A 1 91 ? 17.610 1.386 -7.645 1.00 97.50 91 LEU A O 1
ATOM 707 N N . SER A 1 92 ? 17.912 0.921 -9.823 1.00 96.69 92 SER A N 1
ATOM 708 C CA . SER A 1 92 ? 17.887 -0.529 -9.700 1.00 96.69 92 SER A CA 1
ATOM 709 C C . SER A 1 92 ? 18.937 -1.000 -8.696 1.00 96.69 92 SER A C 1
ATOM 711 O O . SER A 1 92 ? 20.077 -0.539 -8.688 1.00 96.69 92 SER A O 1
ATOM 713 N N . ASN A 1 93 ? 18.550 -1.953 -7.845 1.00 95.31 93 ASN A N 1
ATOM 714 C CA . ASN A 1 93 ? 19.382 -2.505 -6.768 1.00 95.31 93 ASN A CA 1
ATOM 715 C C . ASN A 1 93 ? 19.876 -1.479 -5.728 1.00 95.31 93 ASN A C 1
ATOM 717 O O . ASN A 1 93 ? 20.812 -1.763 -4.982 1.00 95.31 93 ASN A O 1
ATOM 721 N N . THR A 1 94 ? 19.247 -0.306 -5.636 1.00 98.19 94 THR A N 1
ATOM 722 C CA . THR A 1 94 ? 19.505 0.657 -4.555 1.00 98.19 94 THR A CA 1
ATOM 723 C C . THR A 1 94 ? 18.462 0.543 -3.441 1.00 98.19 94 THR A C 1
ATOM 725 O O . THR A 1 94 ? 17.411 -0.088 -3.590 1.00 98.19 94 THR A O 1
ATOM 728 N N . TYR A 1 95 ? 18.710 1.232 -2.324 1.00 97.88 95 TYR A N 1
ATOM 729 C CA . TYR A 1 95 ? 17.744 1.350 -1.229 1.00 97.88 95 TYR A CA 1
ATOM 730 C C . TYR A 1 95 ? 16.421 2.011 -1.639 1.00 97.88 95 TYR A C 1
ATOM 732 O O . TYR A 1 95 ? 15.431 1.840 -0.932 1.00 97.88 95 TYR A O 1
ATOM 740 N N . PHE A 1 96 ? 16.352 2.702 -2.784 1.00 97.88 96 PHE A N 1
ATOM 741 C CA . PHE A 1 96 ? 15.089 3.241 -3.287 1.00 97.88 96 PHE A CA 1
ATOM 742 C C . PHE A 1 96 ? 14.089 2.122 -3.622 1.00 97.88 96 PHE A C 1
ATOM 744 O O . PHE A 1 96 ? 12.922 2.202 -3.238 1.00 97.88 96 PHE A O 1
ATOM 751 N N . VAL A 1 97 ? 14.548 1.042 -4.267 1.00 97.75 97 VAL A N 1
ATOM 752 C CA . VAL A 1 97 ? 13.709 -0.127 -4.591 1.00 97.75 97 VAL A CA 1
ATOM 753 C C . VAL A 1 97 ? 13.277 -0.849 -3.316 1.00 97.75 97 VAL A C 1
ATOM 755 O O . VAL A 1 97 ? 12.111 -1.222 -3.175 1.00 97.75 97 VAL A O 1
ATOM 758 N N . VAL A 1 98 ? 14.198 -0.988 -2.353 1.00 97.69 98 VAL A N 1
ATOM 759 C CA . VAL A 1 98 ? 13.911 -1.583 -1.038 1.00 97.69 98 VAL A CA 1
ATOM 760 C C . VAL A 1 98 ? 12.827 -0.782 -0.318 1.00 97.69 98 VAL A C 1
ATOM 762 O O . VAL A 1 98 ? 11.844 -1.372 0.129 1.00 97.69 98 VAL A O 1
ATOM 765 N N . ALA A 1 99 ? 12.967 0.543 -0.245 1.00 97.12 99 ALA A N 1
ATOM 766 C CA . ALA A 1 99 ? 12.001 1.425 0.403 1.00 97.12 99 ALA A CA 1
ATOM 767 C C . ALA A 1 99 ? 10.632 1.385 -0.292 1.00 97.12 99 ALA A C 1
ATOM 769 O O . ALA A 1 99 ? 9.612 1.221 0.377 1.00 97.12 99 ALA A O 1
ATOM 770 N N . HIS A 1 100 ? 10.598 1.458 -1.627 1.00 97.25 100 HIS A N 1
ATOM 771 C CA . HIS A 1 100 ? 9.366 1.320 -2.406 1.00 97.25 100 HIS A CA 1
ATOM 772 C C . HIS A 1 100 ? 8.613 0.029 -2.055 1.00 97.25 100 HIS A C 1
ATOM 774 O O . HIS A 1 100 ? 7.443 0.072 -1.661 1.00 97.25 100 HIS A O 1
ATOM 780 N N . PHE A 1 101 ? 9.302 -1.112 -2.153 1.00 95.75 101 PHE A N 1
AT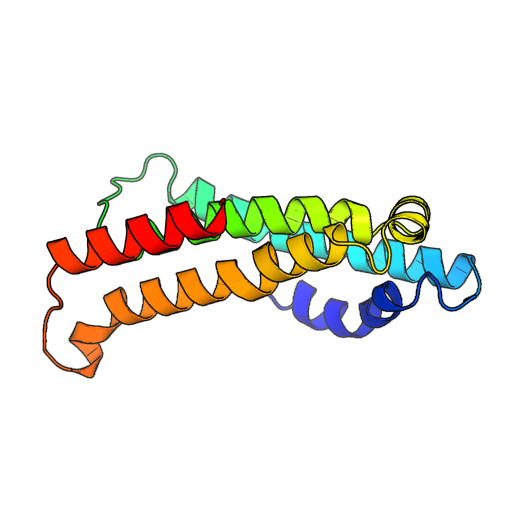OM 781 C CA . PHE A 1 101 ? 8.708 -2.418 -1.898 1.00 95.75 101 PHE A CA 1
ATOM 782 C C . PHE A 1 101 ? 8.228 -2.549 -0.449 1.00 95.75 101 PHE A C 1
ATOM 784 O O . PHE A 1 101 ? 7.098 -2.978 -0.214 1.00 95.75 101 PHE A O 1
ATOM 791 N N . HIS A 1 102 ? 9.038 -2.139 0.531 1.00 96.75 102 HIS A N 1
ATOM 792 C CA . HIS A 1 102 ? 8.644 -2.224 1.936 1.00 96.75 102 HIS A CA 1
ATOM 793 C C . HIS A 1 102 ? 7.441 -1.337 2.245 1.00 96.75 102 HIS A C 1
ATOM 795 O O . HIS A 1 102 ? 6.563 -1.785 2.972 1.00 96.75 102 HIS A O 1
ATOM 801 N N . ME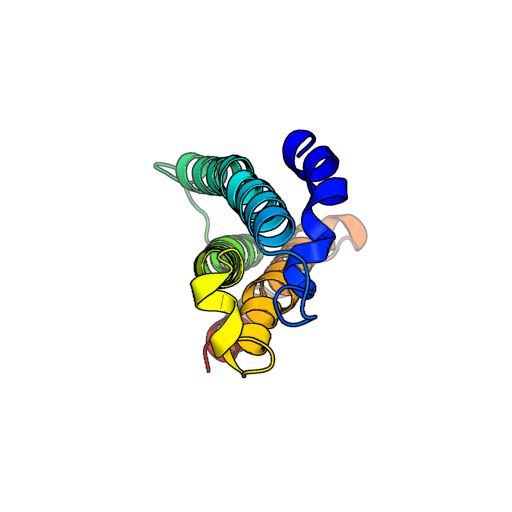T A 1 103 ? 7.326 -0.145 1.659 1.00 96.00 103 MET A N 1
ATOM 802 C CA . MET A 1 103 ? 6.154 0.705 1.883 1.00 96.00 103 MET A CA 1
ATOM 803 C C . MET A 1 103 ? 4.871 0.089 1.308 1.00 96.00 103 MET A C 1
ATOM 805 O O . MET A 1 103 ? 3.854 0.017 2.004 1.00 96.00 103 MET A O 1
ATOM 809 N N . VAL A 1 104 ? 4.903 -0.390 0.059 1.00 95.62 104 VAL A N 1
ATOM 810 C CA . VAL A 1 104 ? 3.684 -0.828 -0.649 1.00 95.62 104 VAL A CA 1
ATOM 811 C C . VAL A 1 104 ? 3.319 -2.303 -0.425 1.00 95.62 104 VAL A C 1
ATOM 813 O O . VAL A 1 104 ? 2.133 -2.617 -0.333 1.00 95.62 104 VAL A O 1
ATOM 816 N N . MET A 1 105 ? 4.301 -3.202 -0.297 1.00 93.12 105 MET A N 1
ATOM 817 C CA . MET A 1 105 ? 4.096 -4.652 -0.114 1.00 93.12 105 MET A CA 1
ATOM 818 C C . MET A 1 105 ? 4.355 -5.131 1.317 1.00 93.12 105 MET A C 1
ATOM 820 O O . MET A 1 105 ? 3.782 -6.137 1.727 1.00 93.12 105 MET A O 1
ATOM 824 N N . GLY A 1 106 ? 5.199 -4.438 2.083 1.00 94.12 106 GLY A N 1
ATOM 825 C CA . GLY A 1 106 ? 5.473 -4.781 3.481 1.00 94.12 106 GLY A CA 1
ATOM 826 C C . GLY A 1 106 ? 4.484 -4.117 4.438 1.00 94.12 106 GLY A C 1
ATOM 827 O O . GLY A 1 106 ? 3.566 -4.747 4.958 1.00 94.12 106 GLY A O 1
ATOM 828 N N . VAL A 1 107 ? 4.665 -2.818 4.652 1.00 97.06 107 VAL A N 1
ATOM 829 C CA . VAL A 1 107 ? 3.945 -1.991 5.622 1.00 97.06 107 VAL A CA 1
ATOM 830 C C . VAL A 1 107 ? 2.454 -1.924 5.310 1.00 97.06 107 VAL A C 1
ATOM 832 O O . VAL A 1 107 ? 1.639 -2.266 6.166 1.00 97.06 107 VAL A O 1
ATOM 835 N N . SER A 1 108 ? 2.083 -1.518 4.091 1.00 97.00 108 SER A N 1
ATOM 836 C CA . SER A 1 108 ? 0.674 -1.276 3.745 1.00 97.00 108 SER A CA 1
ATOM 837 C C . SER A 1 108 ? -0.218 -2.510 3.990 1.00 97.00 108 SER A C 1
ATOM 839 O O . SER A 1 108 ? -1.239 -2.374 4.672 1.00 97.00 108 SER A O 1
ATOM 841 N N . PRO A 1 109 ? 0.138 -3.732 3.534 1.00 96.44 109 PRO A N 1
ATOM 842 C CA . PRO A 1 109 ? -0.675 -4.917 3.803 1.00 96.44 109 PRO A CA 1
ATOM 843 C C . PRO A 1 109 ? -0.706 -5.305 5.282 1.00 96.44 109 PRO A C 1
ATOM 845 O O . PRO A 1 109 ? -1.766 -5.691 5.773 1.00 96.44 109 PRO A O 1
ATOM 848 N N . ILE A 1 110 ? 0.408 -5.162 6.011 1.00 97.62 110 ILE A N 1
ATOM 849 C CA . ILE A 1 110 ? 0.458 -5.443 7.454 1.00 97.62 110 ILE A CA 1
ATOM 850 C C . ILE A 1 110 ? -0.524 -4.546 8.217 1.00 97.62 110 ILE A C 1
ATOM 852 O O . ILE A 1 110 ? -1.275 -5.041 9.060 1.00 97.62 110 ILE A O 1
ATOM 856 N N . LEU A 1 111 ? -0.588 -3.251 7.889 1.00 98.12 111 LEU A N 1
ATOM 857 C CA . LEU A 1 111 ? -1.535 -2.323 8.516 1.00 98.12 111 LEU A CA 1
ATOM 858 C C . LEU A 1 111 ? -2.992 -2.738 8.267 1.00 98.12 111 LEU A C 1
ATOM 860 O O . LEU A 1 111 ? -3.798 -2.728 9.198 1.00 98.12 111 LEU A O 1
ATOM 864 N N . VAL A 1 112 ? -3.331 -3.168 7.046 1.00 96.75 112 VAL A N 1
ATOM 865 C CA . VAL A 1 112 ? -4.677 -3.687 6.730 1.00 96.75 112 VAL A CA 1
ATOM 866 C C . VAL A 1 112 ? -4.972 -4.972 7.495 1.00 96.75 112 VAL A C 1
ATOM 868 O O . VAL A 1 112 ? -6.077 -5.123 8.013 1.00 96.75 112 VAL A O 1
ATOM 871 N N . VAL A 1 113 ? -4.004 -5.886 7.600 1.00 98.31 113 VAL A N 1
ATOM 872 C CA . VAL A 1 113 ? -4.157 -7.128 8.372 1.00 98.31 113 VAL A CA 1
ATOM 873 C C . VAL A 1 113 ? -4.416 -6.813 9.843 1.00 98.31 113 VAL A C 1
ATOM 875 O O . VAL A 1 113 ? -5.358 -7.358 10.415 1.00 98.31 113 VAL A O 1
ATOM 878 N N . PHE A 1 114 ? -3.662 -5.896 10.451 1.00 98.31 114 PHE A N 1
ATOM 879 C CA . PHE A 1 114 ? -3.908 -5.471 11.830 1.00 98.31 114 PHE A CA 1
ATOM 880 C C . PHE A 1 114 ? -5.276 -4.812 12.000 1.00 98.31 114 PHE A C 1
ATOM 882 O O . PHE A 1 114 ? -6.025 -5.208 12.895 1.00 98.31 114 PHE A O 1
ATOM 889 N N . GLY A 1 115 ? -5.651 -3.875 11.125 1.00 98.19 115 GLY A N 1
ATOM 890 C CA . GLY A 1 115 ? -6.985 -3.268 11.140 1.00 98.19 115 GLY A CA 1
ATOM 891 C C . GLY A 1 115 ? -8.102 -4.309 11.021 1.00 98.19 115 GLY A C 1
ATOM 892 O O . GLY A 1 115 ? -9.072 -4.266 11.779 1.00 98.19 115 GLY A O 1
ATOM 893 N N . GLY A 1 116 ? -7.926 -5.294 10.136 1.00 98.19 116 GLY A N 1
ATOM 894 C CA . GLY A 1 116 ? -8.834 -6.425 9.963 1.00 98.19 116 GLY A CA 1
ATOM 895 C C . GLY A 1 116 ? -8.936 -7.298 11.212 1.00 98.19 116 GLY A C 1
ATOM 896 O O . GLY A 1 116 ? -10.044 -7.630 11.632 1.00 98.19 116 GLY A O 1
ATOM 897 N N . ILE A 1 117 ? -7.810 -7.614 11.858 1.00 98.19 117 ILE A N 1
ATOM 898 C CA . ILE A 1 117 ? -7.803 -8.338 13.134 1.00 98.19 117 ILE A CA 1
ATOM 899 C C . ILE A 1 117 ? -8.608 -7.554 14.171 1.00 98.19 117 ILE A C 1
ATOM 901 O O . ILE A 1 117 ? -9.567 -8.104 14.699 1.00 98.19 117 ILE A O 1
ATOM 905 N N . TYR A 1 118 ? -8.310 -6.274 14.422 1.00 98.00 118 TYR A N 1
ATOM 906 C CA . TYR A 1 118 ? -9.067 -5.480 15.403 1.00 98.00 118 TYR A CA 1
ATOM 907 C C . TYR A 1 118 ? -10.564 -5.383 15.072 1.00 98.00 118 TYR A C 1
ATOM 909 O O . TYR A 1 118 ? -11.387 -5.366 15.987 1.00 98.00 118 TYR A O 1
ATOM 917 N N . HIS A 1 119 ? -10.928 -5.340 13.788 1.00 97.88 119 HIS A N 1
ATOM 918 C CA . HIS A 1 119 ? -12.319 -5.258 13.350 1.00 97.88 119 HIS A CA 1
ATOM 919 C C . HIS A 1 119 ? -13.083 -6.581 13.529 1.00 97.88 119 HIS A C 1
ATOM 921 O O . HIS A 1 119 ? -14.202 -6.586 14.043 1.00 97.88 119 HIS A O 1
ATOM 927 N N . TRP A 1 120 ? -12.490 -7.711 13.131 1.00 98.31 120 TRP A N 1
ATOM 928 C CA . TRP A 1 120 ? -13.157 -9.018 13.135 1.00 98.31 120 TRP A CA 1
ATOM 929 C C . TRP A 1 120 ? -12.902 -9.856 14.390 1.00 98.31 120 TRP A C 1
ATOM 931 O O . TRP A 1 120 ? -13.606 -10.845 14.602 1.00 98.31 120 TRP A O 1
ATOM 941 N N . TYR A 1 121 ? -11.965 -9.471 15.261 1.00 97.75 121 TYR A N 1
ATOM 942 C CA . TYR A 1 121 ? -11.662 -10.204 16.495 1.00 97.75 121 TYR A CA 1
ATOM 943 C C . TYR A 1 121 ? -12.904 -10.497 17.357 1.00 97.75 121 TYR A C 1
ATOM 945 O O . TYR A 1 121 ? -13.065 -11.654 17.762 1.00 97.75 121 TYR A O 1
ATOM 953 N N . PRO A 1 122 ? -13.842 -9.548 17.579 1.00 97.12 122 PRO A N 1
ATOM 954 C CA . PRO A 1 122 ? -15.054 -9.829 18.349 1.00 97.12 122 PRO A CA 1
ATOM 955 C C . PRO A 1 122 ? -15.977 -10.829 17.658 1.00 97.12 122 PRO A C 1
ATOM 957 O O . PRO A 1 122 ? -16.613 -11.643 18.323 1.00 97.12 122 PRO A O 1
ATOM 960 N N . LYS A 1 123 ? -16.020 -10.814 16.321 1.00 97.56 123 LYS A N 1
ATOM 961 C CA . LYS A 1 123 ? -16.835 -11.748 15.538 1.00 97.56 123 LYS A CA 1
ATOM 962 C C . LYS A 1 123 ? -16.298 -13.176 15.614 1.00 97.56 123 LYS A C 1
ATOM 964 O O . LYS A 1 123 ? -17.094 -14.109 15.645 1.00 97.56 123 LYS A O 1
ATOM 969 N N . VAL A 1 124 ? -14.976 -13.337 15.633 1.00 97.75 124 VAL A N 1
ATOM 970 C CA . VAL A 1 124 ? -14.311 -14.648 15.662 1.00 97.75 124 VAL A CA 1
ATOM 971 C C . VAL A 1 124 ? -14.254 -15.225 17.078 1.00 97.75 124 VAL A C 1
ATOM 973 O O . VAL A 1 124 ? -14.445 -16.422 17.258 1.00 97.75 124 VAL A O 1
ATOM 976 N N . THR A 1 125 ? -13.993 -14.390 18.087 1.00 97.69 125 THR A N 1
ATOM 977 C CA . THR A 1 125 ? -13.692 -14.856 19.455 1.00 97.69 125 THR A CA 1
ATOM 978 C C . THR A 1 125 ? -14.795 -14.581 20.477 1.00 97.69 125 THR A C 1
ATOM 980 O O . THR A 1 125 ? -14.748 -15.122 21.581 1.00 97.69 125 THR A O 1
ATOM 983 N N . GLY A 1 126 ? -15.759 -13.712 20.157 1.00 97.62 126 GLY A N 1
ATOM 984 C CA . GLY A 1 126 ? -16.759 -13.221 21.109 1.00 97.62 126 GLY A CA 1
ATOM 985 C C . GLY A 1 126 ? -16.214 -12.243 22.159 1.00 97.62 126 GLY A C 1
ATOM 986 O O . GLY A 1 126 ? -16.928 -11.919 23.104 1.00 97.62 126 GLY A O 1
ATOM 987 N N . ARG A 1 127 ? -14.960 -11.778 22.036 1.00 95.81 127 ARG A N 1
ATOM 988 C CA . ARG A 1 127 ? -14.299 -10.885 23.006 1.00 95.81 127 ARG A CA 1
ATOM 989 C C . ARG A 1 127 ? -13.897 -9.557 22.375 1.00 95.81 127 ARG A C 1
ATOM 991 O O . ARG A 1 127 ? -13.547 -9.495 21.202 1.00 95.81 127 ARG A O 1
ATOM 998 N N . LEU A 1 128 ? -13.896 -8.496 23.178 1.00 94.75 128 LEU A N 1
ATOM 999 C CA . LEU A 1 128 ? -13.363 -7.193 22.782 1.00 94.75 128 LEU A CA 1
ATOM 1000 C C . LEU A 1 128 ? -11.889 -7.081 23.185 1.00 94.75 128 LEU A C 1
ATOM 1002 O O . LEU A 1 128 ? -11.501 -7.512 24.272 1.00 94.75 128 LEU A O 1
ATOM 1006 N N . LEU A 1 129 ? -11.074 -6.492 22.309 1.00 95.19 129 LEU A N 1
ATOM 1007 C CA . LEU A 1 129 ? -9.704 -6.095 22.635 1.00 95.19 129 LEU A CA 1
ATOM 1008 C C . LEU A 1 129 ? -9.708 -4.771 23.409 1.00 95.19 129 LEU A C 1
ATOM 1010 O O . LEU A 1 129 ? -10.643 -3.979 23.310 1.00 95.19 129 LEU A O 1
ATOM 1014 N N . ASN A 1 130 ? -8.645 -4.522 24.173 1.00 97.31 130 ASN A N 1
ATOM 1015 C CA . ASN A 1 130 ? -8.472 -3.264 24.894 1.00 97.31 130 ASN A CA 1
ATOM 1016 C C . ASN A 1 130 ? -8.159 -2.113 23.914 1.00 97.31 130 ASN A C 1
ATOM 1018 O O . ASN A 1 130 ? -7.166 -2.174 23.186 1.00 97.31 130 ASN A O 1
ATOM 1022 N N . ASP A 1 131 ? -8.984 -1.060 23.921 1.00 96.12 131 ASP A N 1
ATOM 1023 C CA . ASP A 1 131 ? -8.859 0.076 22.994 1.00 96.12 131 ASP A CA 1
ATOM 1024 C C . ASP A 1 131 ? -7.572 0.887 23.228 1.00 96.12 131 ASP A C 1
ATOM 1026 O O . ASP A 1 131 ? -6.879 1.233 22.274 1.00 96.12 131 ASP A O 1
ATOM 1030 N N . THR A 1 132 ? -7.187 1.122 24.488 1.00 97.62 132 THR A N 1
ATOM 1031 C CA . THR A 1 132 ? -5.963 1.863 24.840 1.00 97.62 132 THR A CA 1
ATOM 1032 C C . THR A 1 132 ? -4.711 1.159 24.323 1.00 97.62 132 THR A C 1
ATOM 1034 O O . THR A 1 132 ? -3.882 1.784 23.662 1.00 97.62 132 THR A O 1
ATOM 1037 N N . LEU A 1 133 ? -4.589 -0.151 24.560 1.00 98.12 133 LEU A N 1
ATOM 1038 C CA . LEU A 1 133 ? -3.471 -0.941 24.038 1.00 98.12 133 LEU A CA 1
ATOM 1039 C C . LEU A 1 133 ? -3.492 -1.006 22.506 1.00 98.12 133 LEU A C 1
ATOM 1041 O O . LEU A 1 133 ? -2.435 -0.950 21.882 1.00 98.12 133 LEU A O 1
ATOM 1045 N N . GLY A 1 134 ? -4.678 -1.068 21.895 1.00 98.12 134 GLY A N 1
ATOM 1046 C CA . GLY A 1 134 ? -4.827 -1.014 20.441 1.00 98.12 134 GLY A CA 1
ATOM 1047 C C . GLY A 1 134 ? -4.330 0.299 19.832 1.00 98.12 134 GLY A C 1
ATOM 1048 O O . GLY A 1 134 ? -3.641 0.277 18.814 1.00 98.12 134 GLY A O 1
ATOM 1049 N N . ARG A 1 135 ? -4.600 1.438 20.479 1.00 98.38 135 ARG A N 1
ATOM 1050 C CA . ARG A 1 135 ? -4.077 2.749 20.056 1.00 98.38 135 ARG A CA 1
ATOM 1051 C C . ARG A 1 135 ? -2.565 2.859 20.236 1.00 98.38 135 ARG A C 1
ATOM 1053 O O . ARG A 1 135 ? -1.905 3.415 19.365 1.00 98.38 135 ARG A O 1
ATOM 1060 N N . ILE A 1 136 ? -2.013 2.328 21.329 1.00 98.50 136 ILE A N 1
ATOM 1061 C CA . ILE A 1 136 ? -0.556 2.296 21.549 1.00 98.50 136 ILE A CA 1
ATOM 1062 C C . ILE A 1 136 ? 0.123 1.455 20.464 1.00 98.50 136 ILE A C 1
ATOM 1064 O O . ILE A 1 136 ? 1.071 1.925 19.838 1.00 98.50 136 ILE A O 1
ATOM 1068 N N . HIS A 1 137 ? -0.394 0.250 20.203 1.00 98.38 137 HIS A N 1
ATOM 1069 C CA . HIS A 1 137 ? 0.093 -0.609 19.127 1.00 98.38 137 HIS A CA 1
ATOM 1070 C C . HIS A 1 137 ? 0.054 0.124 17.782 1.00 98.38 137 HIS A C 1
ATOM 1072 O O . HIS A 1 137 ? 1.076 0.192 17.106 1.00 98.38 137 HIS A O 1
ATOM 1078 N N . PHE A 1 138 ? -1.077 0.755 17.447 1.00 98.50 138 PHE A N 1
ATOM 1079 C CA . PHE A 1 138 ? -1.203 1.563 16.236 1.00 98.50 138 PHE A CA 1
ATOM 1080 C C . PHE A 1 138 ? -0.110 2.634 16.124 1.00 98.50 138 PHE A C 1
ATOM 1082 O O . PHE A 1 138 ? 0.572 2.685 15.104 1.00 98.50 138 PHE A O 1
ATOM 1089 N N . TRP A 1 139 ? 0.077 3.476 17.144 1.00 98.06 139 TRP A N 1
ATOM 1090 C CA . TRP A 1 139 ? 1.011 4.602 17.052 1.00 98.06 139 TRP A CA 1
ATOM 1091 C C . TRP A 1 139 ? 2.472 4.163 16.981 1.00 98.06 139 TRP A C 1
ATOM 1093 O O . TRP A 1 139 ? 3.225 4.735 16.195 1.00 98.06 139 TRP A O 1
ATOM 1103 N N . ILE A 1 140 ? 2.863 3.135 17.742 1.00 98.06 140 ILE A N 1
ATOM 1104 C CA . ILE A 1 140 ? 4.219 2.572 17.667 1.00 98.06 140 ILE A CA 1
ATOM 1105 C C . ILE A 1 140 ? 4.475 2.023 16.263 1.00 98.06 140 ILE A C 1
ATOM 1107 O O . ILE A 1 140 ? 5.497 2.346 15.660 1.00 98.06 140 ILE A O 1
ATOM 1111 N N . THR A 1 141 ? 3.539 1.239 15.720 1.00 97.62 141 THR A N 1
ATOM 1112 C CA . THR A 1 141 ? 3.668 0.691 14.368 1.00 97.62 141 THR A CA 1
ATOM 1113 C C . THR A 1 141 ? 3.704 1.803 13.326 1.00 97.62 141 THR A C 1
ATOM 1115 O O . THR A 1 141 ? 4.612 1.832 12.508 1.00 97.62 141 THR A O 1
ATOM 1118 N N . PHE A 1 142 ? 2.757 2.741 13.353 1.00 97.12 142 PHE A N 1
ATOM 1119 C CA . PHE A 1 142 ? 2.643 3.785 12.337 1.00 97.12 142 PHE A CA 1
ATOM 1120 C C . PHE A 1 142 ? 3.858 4.716 12.318 1.00 97.12 142 PHE A C 1
ATOM 1122 O O . PHE A 1 142 ? 4.446 4.924 11.260 1.00 97.12 142 PHE A O 1
ATOM 1129 N N . VAL A 1 143 ? 4.286 5.234 13.472 1.00 96.94 143 VAL A N 1
ATOM 1130 C CA . VAL A 1 143 ? 5.472 6.104 13.534 1.00 96.94 143 VAL A CA 1
ATOM 1131 C C . VAL A 1 143 ? 6.731 5.322 13.160 1.00 96.94 143 VAL A C 1
ATOM 1133 O O . VAL A 1 143 ? 7.539 5.818 12.381 1.00 96.94 143 VAL A O 1
ATOM 1136 N N . GLY A 1 144 ? 6.858 4.078 13.633 1.00 95.00 144 GLY A N 1
ATOM 1137 C CA . GLY A 1 144 ? 7.985 3.209 13.295 1.00 95.00 144 GLY A CA 1
ATOM 1138 C C . GLY A 1 144 ? 8.099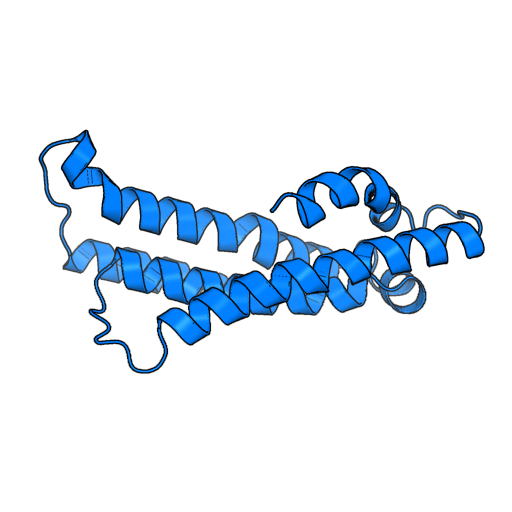 2.881 11.804 1.00 95.00 144 GLY A C 1
ATOM 1139 O O . GLY A 1 144 ? 9.185 2.556 11.351 1.00 95.00 144 GLY A O 1
ATOM 1140 N N . THR A 1 145 ? 7.017 2.994 11.024 1.00 93.56 145 THR A N 1
ATOM 1141 C CA . THR A 1 145 ? 7.074 2.769 9.565 1.00 93.56 145 THR A CA 1
ATOM 1142 C C . THR A 1 145 ? 7.709 3.914 8.777 1.00 93.56 145 THR A C 1
ATOM 1144 O O . THR A 1 145 ? 8.079 3.706 7.625 1.00 93.56 145 THR A O 1
ATOM 1147 N N . TYR A 1 146 ? 7.842 5.099 9.379 1.00 90.81 146 TYR A N 1
ATOM 1148 C CA . TYR A 1 146 ? 8.453 6.282 8.760 1.00 90.81 146 TYR A CA 1
ATOM 1149 C C . TYR A 1 146 ? 9.813 6.663 9.361 1.00 90.81 146 TYR A C 1
ATOM 1151 O O . TYR A 1 146 ? 10.390 7.667 8.941 1.00 90.81 146 TYR A O 1
ATOM 1159 N N . ALA A 1 147 ? 10.290 5.910 10.353 1.00 84.38 147 ALA A N 1
ATOM 1160 C CA . ALA A 1 147 ? 11.593 6.097 10.986 1.00 84.38 147 ALA A CA 1
ATOM 1161 C C . ALA A 1 147 ? 12.668 5.276 10.263 1.00 84.38 147 ALA A C 1
ATOM 1163 O O . ALA A 1 147 ? 13.790 5.807 10.111 1.00 84.38 147 ALA A O 1
#

Secondary structure (DSSP, 8-state):
-HHHHHHGGG-GGGGGTTTT--HHHHHHHHHHHHHTHHHHHHHHHHHHHHHTT------HHHHHHHHHHHHHHHHHHHHHHHTSHHHHHHHTTSHHHHHHHIIIIIIHHHHHHHHHHHHHHHHHHS-PPPHHHHHHHHHHHHHHT--

Sequence (147 aa):
ILAIGVLSVVVWAHHMFVSGMNPYFGFFFATTTLIIAVPTAIKVYNWVITLWQGDIHFSVPMLFAIAFISTFVIGGLTGLFLGNVSVDIPLSNTYFVVAHFHMVMGVSPILVVFGGIYHWYPKVTGRLLNDTLGRIHFWITFVGTYA

Radius of gyration: 18.24 Å; chains: 1; bounding box: 39×29×52 Å

Foldseek 3Di:
DVLLVVLVVQQVCLLVLQVPDDVVSLVSNLVSQLVSVVVVVVVLVVVVVVPVVDPDDPFLLSLLVVLLSVLQVVLSVLVNQSSDSVRVNVCPPHCSVVLSCCSNPNLNVVSNVLSVCQVCVCVVPVDHDDRVVSVVVSVCSSVVNVD

pLDDT: mean 96.21, std 2.19, range [83.88, 98.56]